Protein AF-A0A7X9FMU2-F1 (afdb_monomer)

Nearest PDB structures (foldseek):
  5jse-assembly1_C  TM=3.856E-01  e=7.476E+00  Bacteriophage sp.

Radius of gyration: 15.33 Å; Cα contacts (8 Å, |Δi|>4): 186; chains: 1; bounding box: 54×26×35 Å

Structure (mmCIF, N/CA/C/O backbone):
data_AF-A0A7X9FMU2-F1
#
_entry.id   AF-A0A7X9FMU2-F1
#
loop_
_atom_site.group_PDB
_atom_site.id
_atom_site.type_symbol
_atom_site.label_atom_id
_atom_site.label_alt_id
_atom_site.label_comp_id
_atom_site.label_asym_id
_atom_site.label_entity_id
_atom_site.label_seq_id
_atom_site.pdbx_PDB_ins_code
_atom_site.Cartn_x
_atom_site.Cartn_y
_atom_site.Cartn_z
_atom_site.occupancy
_atom_site.B_iso_or_equiv
_atom_site.auth_seq_id
_atom_site.auth_comp_id
_atom_site.auth_asym_id
_atom_site.auth_atom_id
_atom_site.pdbx_PDB_model_num
ATOM 1 N N . MET A 1 1 ? 2.169 -5.638 7.706 1.00 95.75 1 MET A N 1
ATOM 2 C CA . MET A 1 1 ? 3.024 -4.429 7.745 1.00 95.75 1 MET A CA 1
ATOM 3 C C . MET A 1 1 ? 2.219 -3.226 7.268 1.00 95.75 1 MET A C 1
ATOM 5 O O . MET A 1 1 ? 1.374 -3.421 6.403 1.00 95.75 1 MET A O 1
ATOM 9 N N . ILE A 1 2 ? 2.424 -2.027 7.828 1.00 97.56 2 ILE A N 1
ATOM 10 C CA . ILE A 1 2 ? 1.733 -0.797 7.386 1.00 97.56 2 ILE A CA 1
ATOM 11 C C . ILE A 1 2 ? 2.431 -0.222 6.153 1.00 97.56 2 ILE A C 1
ATOM 13 O O . ILE A 1 2 ? 3.658 -0.206 6.084 1.00 97.56 2 ILE A O 1
ATOM 17 N N . VAL A 1 3 ? 1.639 0.261 5.199 1.00 96.94 3 VAL A N 1
ATOM 18 C CA . VAL A 1 3 ? 2.101 0.927 3.979 1.00 96.94 3 VAL A CA 1
ATOM 19 C C . VAL A 1 3 ? 1.746 2.405 4.046 1.00 96.94 3 VAL A C 1
ATOM 21 O O . VAL A 1 3 ? 0.602 2.767 4.335 1.00 96.94 3 VAL A O 1
ATOM 24 N N . ARG A 1 4 ? 2.730 3.251 3.745 1.00 97.81 4 ARG A N 1
ATOM 25 C CA . ARG A 1 4 ? 2.612 4.704 3.645 1.00 97.81 4 ARG A CA 1
ATOM 26 C C . ARG A 1 4 ? 2.687 5.160 2.200 1.00 97.81 4 ARG A C 1
ATOM 28 O O . ARG A 1 4 ? 3.425 4.602 1.395 1.00 97.81 4 ARG A O 1
ATOM 35 N N . CYS A 1 5 ? 1.970 6.235 1.894 1.00 96.44 5 CYS A N 1
ATOM 36 C CA . CYS A 1 5 ? 2.206 6.972 0.662 1.00 96.44 5 CYS A CA 1
ATOM 37 C C . CYS A 1 5 ? 3.603 7.605 0.695 1.00 96.44 5 CYS A C 1
ATOM 39 O O . CYS A 1 5 ? 3.918 8.364 1.609 1.00 96.44 5 CYS A O 1
ATOM 41 N N . GLU A 1 6 ? 4.401 7.366 -0.341 1.00 94.44 6 GLU A N 1
ATOM 42 C CA . GLU A 1 6 ? 5.759 7.908 -0.478 1.00 94.44 6 GLU A CA 1
ATOM 4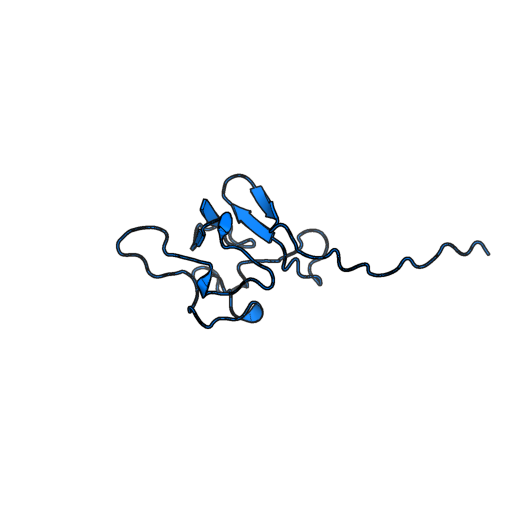3 C C . GLU A 1 6 ? 5.816 9.436 -0.643 1.00 94.44 6 GLU A C 1
ATOM 45 O O . GLU A 1 6 ? 6.881 10.030 -0.508 1.00 94.44 6 GLU A O 1
ATOM 50 N N . LEU A 1 7 ? 4.677 10.088 -0.911 1.00 92.94 7 LEU A N 1
ATOM 51 C CA . LEU A 1 7 ? 4.604 11.538 -1.109 1.00 92.94 7 LEU A CA 1
ATOM 52 C C . LEU A 1 7 ? 3.999 12.306 0.062 1.00 92.94 7 LEU A C 1
ATOM 54 O O . LEU A 1 7 ? 4.497 13.374 0.407 1.00 92.94 7 LEU A O 1
ATOM 58 N N . CYS A 1 8 ? 2.893 11.824 0.633 1.00 95.88 8 CYS A N 1
ATOM 59 C CA . CYS A 1 8 ? 2.216 12.516 1.735 1.00 95.88 8 CYS A CA 1
ATOM 60 C C . CYS A 1 8 ? 2.416 11.840 3.093 1.00 95.88 8 CYS A C 1
ATOM 62 O O . CYS A 1 8 ? 1.899 12.341 4.087 1.00 95.88 8 CYS A O 1
ATOM 64 N N . PHE A 1 9 ? 3.145 10.719 3.139 1.00 96.38 9 PHE A N 1
ATOM 65 C CA . PHE A 1 9 ? 3.499 9.974 4.352 1.00 96.38 9 PHE A CA 1
ATOM 66 C C . PHE A 1 9 ? 2.314 9.441 5.168 1.00 96.38 9 PHE A C 1
ATOM 68 O O . PHE A 1 9 ? 2.504 8.918 6.263 1.00 96.38 9 PHE A O 1
ATOM 75 N N . THR A 1 10 ? 1.094 9.536 4.638 1.00 97.44 10 THR A N 1
ATOM 76 C CA . THR A 1 10 ? -0.106 8.997 5.279 1.00 97.44 10 THR A CA 1
ATOM 77 C C . THR A 1 10 ? -0.095 7.476 5.224 1.00 97.44 10 THR A C 1
ATOM 79 O O . THR A 1 10 ? 0.232 6.906 4.181 1.00 97.44 10 THR A O 1
ATOM 82 N N . ASP A 1 11 ? -0.484 6.834 6.323 1.00 97.94 11 ASP A N 1
ATOM 83 C CA . ASP A 1 11 ? -0.777 5.402 6.357 1.00 97.94 11 ASP A CA 1
ATOM 84 C C . ASP A 1 11 ? -2.008 5.143 5.480 1.00 97.94 11 ASP A C 1
ATOM 86 O O . ASP A 1 11 ? -3.064 5.739 5.693 1.00 97.94 11 ASP A O 1
ATOM 90 N N . ILE A 1 12 ? -1.867 4.295 4.464 1.00 97.25 12 ILE A N 1
ATOM 91 C CA . ILE A 1 12 ? -2.924 4.056 3.469 1.00 97.25 12 ILE A CA 1
ATOM 92 C C . ILE A 1 12 ? -3.482 2.639 3.533 1.00 97.25 12 ILE A C 1
ATOM 94 O O . ILE A 1 12 ? -4.644 2.427 3.205 1.00 97.25 12 ILE A O 1
ATOM 98 N N . GLY A 1 13 ? -2.693 1.668 3.984 1.00 97.38 13 GLY A N 1
ATOM 99 C CA . GLY A 1 13 ? -3.133 0.283 4.050 1.00 97.38 13 GLY A CA 1
ATOM 100 C C . GLY A 1 13 ? -2.120 -0.623 4.718 1.00 97.38 13 GLY A C 1
ATOM 101 O O . GLY A 1 13 ? -1.160 -0.177 5.351 1.00 97.38 13 GLY A O 1
ATOM 102 N N . THR A 1 14 ? -2.343 -1.916 4.560 1.00 97.81 14 THR A N 1
ATOM 103 C CA . THR A 1 14 ? -1.447 -2.966 5.026 1.00 97.81 14 THR A CA 1
ATOM 104 C C . THR A 1 14 ? -0.962 -3.813 3.859 1.00 97.81 14 THR A C 1
ATOM 106 O O . THR A 1 14 ? -1.547 -3.808 2.782 1.00 97.81 14 THR A O 1
ATOM 109 N N . CYS A 1 15 ? 0.120 -4.549 4.061 1.00 96.31 15 CYS A N 1
ATOM 110 C CA . CYS A 1 15 ? 0.545 -5.633 3.182 1.00 96.31 15 CYS A CA 1
ATOM 111 C C . CYS A 1 15 ? 1.147 -6.774 4.009 1.00 96.31 15 CYS A C 1
ATOM 113 O O . CYS A 1 15 ? 1.573 -6.568 5.157 1.00 96.31 15 CYS A O 1
ATOM 115 N N . ASP A 1 16 ? 1.201 -7.965 3.418 1.00 95.69 16 ASP A N 1
ATOM 116 C CA . ASP A 1 16 ? 2.017 -9.074 3.903 1.00 95.69 16 ASP A CA 1
ATOM 117 C C . ASP A 1 16 ? 3.350 -9.093 3.126 1.00 95.69 16 ASP A C 1
ATOM 119 O O . ASP A 1 16 ? 3.347 -9.323 1.914 1.00 95.69 16 ASP A O 1
ATOM 123 N N . PRO A 1 17 ? 4.504 -8.858 3.784 1.00 92.69 17 PRO A N 1
ATOM 124 C CA . PRO A 1 17 ? 5.809 -8.913 3.126 1.00 92.69 17 PRO A CA 1
ATOM 125 C C . PRO A 1 17 ? 6.061 -10.228 2.376 1.00 92.69 17 PRO A C 1
ATOM 127 O O . PRO A 1 17 ? 6.717 -10.220 1.335 1.00 92.69 17 PRO A O 1
ATOM 130 N N . ALA A 1 18 ? 5.514 -11.352 2.855 1.00 92.81 18 ALA A N 1
ATOM 131 C CA . ALA A 1 18 ? 5.700 -12.657 2.227 1.00 92.81 18 ALA A CA 1
ATOM 132 C C . ALA A 1 18 ? 4.984 -12.781 0.871 1.00 92.81 18 ALA A C 1
ATOM 134 O O . ALA A 1 18 ? 5.380 -13.614 0.045 1.00 92.81 18 ALA A O 1
ATOM 135 N N . THR A 1 19 ? 3.971 -11.948 0.606 1.00 91.25 19 THR A N 1
ATOM 136 C CA . THR A 1 19 ? 3.164 -11.974 -0.625 1.00 91.25 19 THR A CA 1
ATOM 137 C C . THR A 1 19 ? 3.544 -10.885 -1.626 1.00 91.25 19 THR A C 1
ATOM 139 O O . THR A 1 19 ? 3.104 -10.950 -2.772 1.00 91.25 19 THR A O 1
ATOM 142 N N . LEU A 1 20 ? 4.360 -9.900 -1.235 1.00 92.56 20 LEU A N 1
ATOM 143 C CA . LEU A 1 20 ? 4.802 -8.834 -2.137 1.00 92.56 20 LEU A CA 1
ATOM 144 C C . LEU A 1 20 ? 5.653 -9.396 -3.277 1.00 92.56 20 LEU A C 1
ATOM 146 O O . LEU A 1 20 ? 6.614 -10.128 -3.046 1.00 92.56 20 LEU A O 1
ATOM 150 N N . ARG A 1 21 ? 5.325 -9.038 -4.518 1.00 91.06 21 ARG A N 1
ATOM 151 C CA . ARG A 1 21 ? 6.090 -9.403 -5.721 1.00 91.06 21 ARG A CA 1
ATOM 152 C C . ARG A 1 21 ? 6.153 -8.209 -6.666 1.00 91.06 21 ARG A C 1
ATOM 154 O O . ARG A 1 21 ? 5.331 -7.304 -6.575 1.00 91.06 21 ARG A O 1
ATOM 161 N N . THR A 1 22 ? 7.129 -8.212 -7.569 1.00 89.19 22 THR A N 1
ATOM 162 C CA . THR A 1 22 ? 7.193 -7.225 -8.651 1.00 89.19 22 THR A CA 1
ATOM 163 C C . THR A 1 22 ? 6.547 -7.786 -9.929 1.00 89.19 22 THR A C 1
ATOM 165 O O . THR A 1 22 ? 6.754 -8.961 -10.239 1.00 89.19 22 THR A O 1
ATOM 168 N N . PRO A 1 23 ? 5.770 -6.981 -10.680 1.00 88.25 23 PRO A N 1
ATOM 169 C CA . PRO A 1 23 ? 5.314 -5.634 -10.325 1.00 88.25 23 PRO A CA 1
ATOM 170 C C . PRO A 1 23 ? 4.317 -5.651 -9.152 1.00 88.25 23 PRO A C 1
ATOM 172 O O . PRO A 1 23 ? 3.544 -6.596 -9.000 1.00 88.25 23 PRO A O 1
ATOM 175 N N . LEU A 1 24 ? 4.330 -4.587 -8.342 1.00 91.06 24 LEU A N 1
ATOM 176 C CA . LEU A 1 24 ? 3.333 -4.386 -7.288 1.00 91.06 24 LEU A CA 1
ATOM 177 C C . LEU A 1 24 ? 1.942 -4.219 -7.911 1.00 91.06 24 LEU A C 1
ATOM 179 O O . LEU A 1 24 ? 1.781 -3.497 -8.897 1.00 91.06 24 LEU A O 1
ATOM 183 N N . THR A 1 25 ? 0.939 -4.853 -7.310 1.00 94.12 25 THR A N 1
ATOM 184 C CA . THR A 1 25 ? -0.467 -4.785 -7.746 1.00 94.12 25 THR A CA 1
ATOM 185 C C . THR A 1 25 ? -1.378 -4.530 -6.554 1.00 94.12 25 THR A C 1
ATOM 187 O O . THR A 1 25 ? -0.995 -4.793 -5.413 1.00 94.12 25 THR A O 1
ATOM 190 N N . GLY A 1 26 ? -2.581 -4.016 -6.805 1.00 95.31 26 GLY A N 1
ATOM 191 C CA . GLY A 1 26 ? -3.522 -3.635 -5.754 1.00 95.31 26 GLY A CA 1
ATOM 192 C C . GLY A 1 26 ? -3.941 -4.803 -4.861 1.00 95.31 26 GLY A C 1
ATOM 193 O O . GLY A 1 26 ? -4.040 -4.624 -3.650 1.00 95.31 26 GLY A O 1
ATOM 194 N N . ALA A 1 27 ? -4.039 -6.014 -5.417 1.00 96.44 27 ALA A N 1
ATOM 195 C CA . ALA A 1 27 ? -4.307 -7.252 -4.679 1.00 96.44 27 ALA A CA 1
ATOM 196 C C . ALA A 1 27 ? -3.306 -7.561 -3.546 1.00 96.44 27 ALA A C 1
ATOM 198 O O . ALA A 1 27 ? -3.606 -8.347 -2.650 1.00 96.44 27 ALA A O 1
ATOM 199 N N . MET A 1 28 ? -2.113 -6.957 -3.560 1.00 96.06 28 MET A N 1
ATOM 200 C CA . MET A 1 28 ? -1.105 -7.148 -2.511 1.00 96.06 28 MET A CA 1
ATOM 201 C C . MET A 1 28 ? -1.339 -6.269 -1.272 1.00 96.06 28 MET A C 1
ATOM 203 O O . MET A 1 28 ? -0.604 -6.395 -0.287 1.00 96.06 28 MET A O 1
ATOM 207 N N . PHE A 1 29 ? -2.326 -5.370 -1.316 1.00 96.38 29 PHE A N 1
ATOM 208 C CA . PHE A 1 29 ? -2.567 -4.373 -0.282 1.00 96.38 29 PHE A CA 1
ATOM 209 C C . PHE A 1 29 ? -3.953 -4.527 0.339 1.00 96.38 29 PHE A C 1
ATOM 211 O O . PHE A 1 29 ? -4.975 -4.552 -0.340 1.00 96.38 29 PHE A O 1
ATOM 218 N N . GLY A 1 30 ? -3.975 -4.595 1.665 1.00 97.56 30 GLY A N 1
ATOM 219 C CA . GLY A 1 30 ? -5.175 -4.722 2.475 1.00 97.56 30 GLY A CA 1
ATOM 220 C C . GLY A 1 30 ? -5.543 -3.433 3.216 1.00 97.56 30 GLY A C 1
ATOM 221 O O . GLY A 1 30 ? -4.800 -2.446 3.193 1.00 97.56 30 GLY A O 1
ATOM 222 N N . PRO A 1 31 ? -6.690 -3.433 3.911 1.00 97.56 31 PRO A N 1
ATOM 223 C CA . PRO A 1 31 ? -7.138 -2.297 4.710 1.00 97.56 31 PRO A CA 1
ATOM 224 C C . PRO A 1 31 ? -6.248 -2.066 5.942 1.00 97.56 31 PRO A C 1
ATOM 226 O O . PRO A 1 31 ? -5.539 -2.965 6.397 1.00 97.56 31 PRO A O 1
ATOM 229 N N . LEU A 1 32 ? -6.317 -0.864 6.527 1.00 95.50 32 LEU A N 1
ATOM 230 C CA . LEU A 1 32 ? -5.626 -0.528 7.788 1.00 95.50 32 LEU A CA 1
ATOM 231 C C . LEU A 1 32 ? -6.178 -1.284 9.008 1.00 95.50 32 LEU A C 1
ATOM 233 O O . LEU A 1 32 ? -5.496 -1.411 10.022 1.00 95.50 32 LEU A O 1
ATOM 237 N N . GLY A 1 33 ? -7.409 -1.782 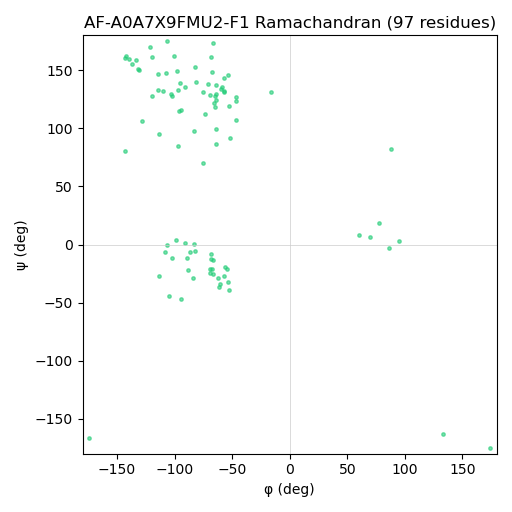8.918 1.00 92.94 33 GLY A N 1
ATOM 238 C CA . GLY A 1 33 ? -8.079 -2.510 9.986 1.00 92.94 33 GLY A CA 1
ATOM 239 C C . GLY A 1 33 ? -9.530 -2.823 9.634 1.00 92.94 33 GLY A C 1
ATOM 240 O O . GLY A 1 33 ? -9.995 -2.537 8.528 1.00 92.94 33 GLY A O 1
ATOM 241 N N . ALA A 1 34 ? -10.261 -3.402 10.586 1.00 92.44 34 ALA A N 1
ATOM 242 C CA . ALA A 1 34 ? -11.682 -3.690 10.418 1.00 92.44 34 ALA A CA 1
ATOM 243 C C . ALA A 1 34 ? -12.479 -2.401 10.141 1.00 92.44 34 ALA A C 1
ATOM 245 O O . ALA A 1 34 ? -12.296 -1.394 10.822 1.00 92.44 34 ALA A O 1
ATOM 246 N N . GLY A 1 35 ? -13.364 -2.440 9.142 1.00 92.06 35 GLY A N 1
ATOM 247 C CA . GLY A 1 35 ? -14.193 -1.294 8.743 1.00 92.06 35 GLY A CA 1
ATOM 248 C C . GLY A 1 35 ? -13.539 -0.323 7.751 1.00 92.06 35 GLY A C 1
ATOM 249 O O . GLY A 1 35 ? -14.209 0.605 7.307 1.00 92.06 35 GLY A O 1
ATOM 250 N N . TYR A 1 36 ? -12.278 -0.542 7.366 1.00 91.81 36 TYR A N 1
ATOM 251 C CA . TYR A 1 36 ? -11.611 0.212 6.302 1.00 91.81 36 TYR A CA 1
ATOM 252 C C . TYR A 1 36 ? -11.656 -0.553 4.976 1.00 91.81 36 TYR A C 1
ATOM 254 O O . TYR A 1 36 ? -11.632 -1.784 4.957 1.00 91.81 36 TYR A O 1
ATOM 262 N N . PHE A 1 37 ? -11.680 0.182 3.865 1.00 93.69 37 PHE A N 1
ATOM 263 C CA . PHE A 1 37 ? -11.497 -0.390 2.532 1.00 93.69 37 PHE A CA 1
ATOM 264 C C . PHE A 1 37 ? -10.002 -0.573 2.223 1.00 93.69 37 PHE A C 1
ATOM 266 O O . PHE A 1 37 ? -9.176 0.171 2.765 1.00 93.69 37 PHE A O 1
ATOM 273 N N . PRO A 1 38 ? -9.630 -1.540 1.364 1.00 95.38 38 PRO A N 1
ATOM 274 C CA . PRO A 1 38 ? -8.288 -1.596 0.793 1.00 95.38 38 PRO A CA 1
ATOM 275 C C . PRO A 1 38 ? -7.913 -0.267 0.111 1.00 95.38 38 PRO A C 1
ATOM 277 O O . PRO A 1 38 ? -8.790 0.386 -0.462 1.00 95.38 38 PRO A O 1
ATOM 280 N N . PRO A 1 39 ? -6.632 0.147 0.143 1.00 96.00 39 PRO A N 1
ATOM 281 C CA . PRO A 1 39 ? -6.201 1.420 -0.442 1.00 96.00 39 PRO A CA 1
ATOM 282 C C . PRO A 1 39 ? -6.325 1.468 -1.963 1.00 96.00 39 PRO A C 1
ATOM 284 O O . PRO A 1 39 ? -6.423 2.556 -2.527 1.00 96.00 39 PRO A O 1
ATOM 287 N N . PHE A 1 40 ? -6.278 0.308 -2.619 1.00 96.62 40 PHE A N 1
ATOM 288 C CA . PHE A 1 40 ? -6.252 0.180 -4.070 1.00 96.62 40 PHE A CA 1
ATOM 289 C C . PHE A 1 40 ? -7.303 -0.838 -4.532 1.00 96.62 40 PHE A C 1
ATOM 291 O O . PHE A 1 40 ? -7.581 -1.793 -3.802 1.00 96.62 40 PHE A O 1
ATOM 298 N N . PRO A 1 41 ? -7.863 -0.675 -5.743 1.00 95.31 41 PRO A N 1
ATOM 299 C CA . PRO A 1 41 ? -8.630 -1.730 -6.402 1.00 95.31 41 PRO A CA 1
ATOM 300 C C 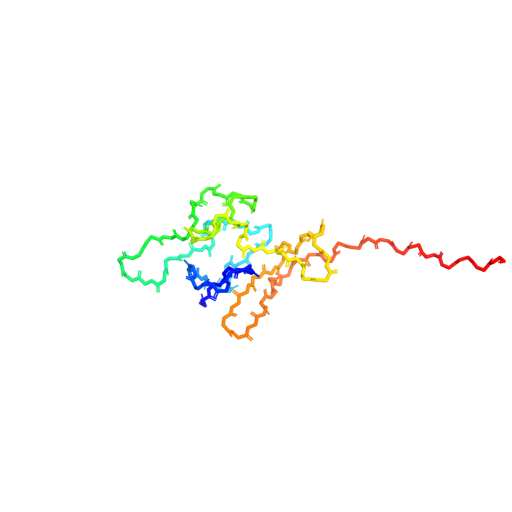. PRO A 1 41 ? -7.792 -3.003 -6.563 1.00 95.31 41 PRO A C 1
ATOM 302 O O . PRO A 1 41 ? -6.600 -2.918 -6.844 1.00 95.31 41 PRO A O 1
ATOM 305 N N . GLU A 1 42 ? -8.398 -4.180 -6.416 1.00 94.94 42 GLU A N 1
ATOM 306 C CA . GLU A 1 42 ? -7.679 -5.464 -6.484 1.00 94.94 42 GLU A CA 1
ATOM 307 C C . GLU A 1 42 ? -7.005 -5.693 -7.850 1.00 94.94 42 GLU A C 1
ATOM 309 O O . GLU A 1 42 ? -5.882 -6.191 -7.923 1.00 94.94 42 GLU A O 1
ATOM 314 N N . ASP A 1 43 ? -7.658 -5.251 -8.923 1.00 95.25 43 ASP A N 1
ATOM 315 C CA . ASP A 1 43 ? -7.199 -5.330 -10.310 1.00 95.25 43 ASP A CA 1
ATOM 316 C C . ASP A 1 43 ? -6.250 -4.189 -10.714 1.00 95.25 43 ASP A C 1
ATOM 318 O O . ASP A 1 43 ? -5.775 -4.147 -11.852 1.00 95.25 43 ASP A O 1
ATOM 322 N N . ALA A 1 44 ? -5.940 -3.263 -9.799 1.00 95.19 44 ALA A N 1
ATOM 323 C CA . ALA A 1 44 ? -5.042 -2.159 -10.094 1.00 95.19 44 ALA A CA 1
ATOM 324 C C . ALA A 1 44 ? -3.623 -2.671 -10.385 1.00 95.19 44 ALA A C 1
ATOM 326 O O . ALA A 1 44 ? -2.940 -3.233 -9.522 1.00 95.19 44 ALA A O 1
ATOM 327 N N . GLY A 1 45 ? -3.154 -2.408 -11.605 1.00 92.62 45 GLY A N 1
ATOM 328 C CA . GLY A 1 45 ? -1.737 -2.478 -11.945 1.00 92.62 45 GLY A CA 1
ATOM 329 C C . GLY A 1 45 ? -0.928 -1.396 -11.224 1.00 92.62 45 GLY A C 1
ATOM 330 O O . GLY A 1 45 ? -1.482 -0.494 -10.588 1.00 92.62 45 GLY A O 1
ATOM 331 N N . TRP A 1 46 ? 0.396 -1.462 -11.356 1.00 88.75 46 TRP A N 1
ATOM 332 C CA . TRP A 1 46 ? 1.316 -0.549 -10.677 1.00 88.75 46 TRP A CA 1
ATOM 333 C C . TRP A 1 46 ? 0.987 0.939 -10.918 1.00 88.75 46 TRP A C 1
ATOM 335 O O . TRP A 1 46 ? 1.045 1.756 -9.996 1.00 88.75 46 TRP A O 1
ATOM 345 N N . GLU A 1 47 ? 0.584 1.308 -12.136 1.00 89.38 47 GLU A N 1
ATOM 346 C CA . GLU A 1 47 ? 0.244 2.686 -12.492 1.00 89.38 47 GLU A CA 1
ATOM 347 C C . GLU A 1 47 ? -0.947 3.234 -11.694 1.00 89.38 47 GLU A C 1
ATOM 349 O O . GLU A 1 47 ? -1.007 4.448 -11.473 1.00 89.38 47 GLU A O 1
ATOM 354 N N . GLY A 1 48 ? -1.857 2.344 -11.280 1.00 92.88 48 GLY A N 1
ATOM 355 C CA . GLY A 1 48 ? -3.104 2.628 -10.571 1.00 92.88 48 GLY A CA 1
ATOM 356 C C . GLY A 1 48 ? -2.990 2.615 -9.047 1.00 92.88 48 GLY A C 1
ATOM 357 O O . GLY A 1 48 ? -3.987 2.850 -8.367 1.00 92.88 48 GLY A O 1
ATOM 358 N N . LEU A 1 49 ? -1.795 2.388 -8.492 1.00 94.94 49 LEU A N 1
ATOM 359 C CA . LEU A 1 49 ? -1.544 2.433 -7.048 1.00 94.94 49 LEU A CA 1
ATOM 360 C C . LEU A 1 49 ? -1.491 3.889 -6.558 1.00 94.94 49 LEU A C 1
ATOM 362 O O . LEU A 1 49 ? -0.431 4.433 -6.248 1.00 94.94 49 LEU A O 1
ATOM 366 N N . VAL A 1 50 ? -2.648 4.551 -6.552 1.00 96.38 50 VAL A N 1
ATOM 367 C CA . VAL A 1 50 ? -2.828 5.964 -6.202 1.00 96.38 50 VAL A CA 1
ATOM 368 C C . VAL A 1 50 ? -3.271 6.096 -4.749 1.00 96.38 50 VAL A C 1
ATOM 370 O O . VAL A 1 50 ? -4.182 5.415 -4.295 1.00 96.38 50 VAL A O 1
ATOM 373 N N . CYS A 1 51 ? -2.635 7.000 -4.008 1.00 96.44 51 CYS A N 1
ATOM 374 C CA . CYS A 1 51 ? -2.994 7.300 -2.631 1.00 96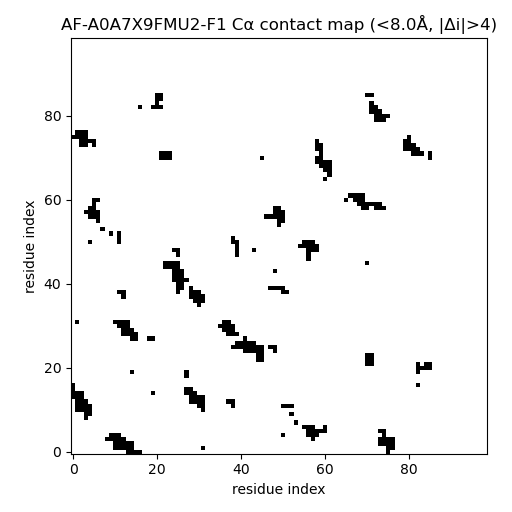.44 51 CYS A CA 1
ATOM 375 C C . CYS A 1 51 ? -4.412 7.898 -2.566 1.00 96.44 51 CYS A C 1
ATOM 377 O O . CYS A 1 51 ? -4.638 8.956 -3.166 1.00 96.44 51 CYS A O 1
ATOM 379 N N . PRO A 1 52 ? -5.339 7.316 -1.782 1.00 94.75 52 PRO A N 1
ATOM 380 C CA . PRO A 1 52 ? -6.708 7.825 -1.667 1.00 94.75 52 PRO A CA 1
ATOM 381 C C . PRO A 1 52 ? -6.792 9.185 -0.957 1.00 94.75 52 PRO A C 1
ATOM 383 O O . PRO A 1 52 ? -7.832 9.835 -0.989 1.00 94.75 52 PRO A O 1
ATOM 386 N N . ILE A 1 53 ? -5.704 9.625 -0.314 1.00 96.00 53 ILE A N 1
ATOM 387 C CA . ILE A 1 53 ? -5.657 10.868 0.462 1.00 96.00 53 ILE A CA 1
ATOM 388 C C . ILE A 1 53 ? -5.139 12.040 -0.374 1.00 96.00 53 ILE A C 1
ATOM 390 O O . ILE A 1 53 ? -5.728 13.116 -0.357 1.00 96.00 53 ILE A O 1
ATOM 394 N N . CYS A 1 54 ? -4.039 11.858 -1.112 1.00 96.44 54 CYS A N 1
ATOM 395 C CA . CYS A 1 54 ? -3.412 12.945 -1.874 1.00 96.44 54 CYS A CA 1
ATOM 396 C C . CYS A 1 54 ? -3.593 12.835 -3.395 1.00 96.44 54 CYS A C 1
ATOM 398 O O . CYS A 1 54 ? -3.177 13.743 -4.114 1.00 96.44 54 CYS A O 1
ATOM 400 N N . GLY A 1 55 ? -4.170 11.736 -3.894 1.00 94.50 55 GLY A N 1
ATOM 401 C CA . GLY A 1 55 ? -4.430 11.512 -5.320 1.00 94.50 55 GLY A CA 1
ATOM 402 C C . GLY A 1 55 ?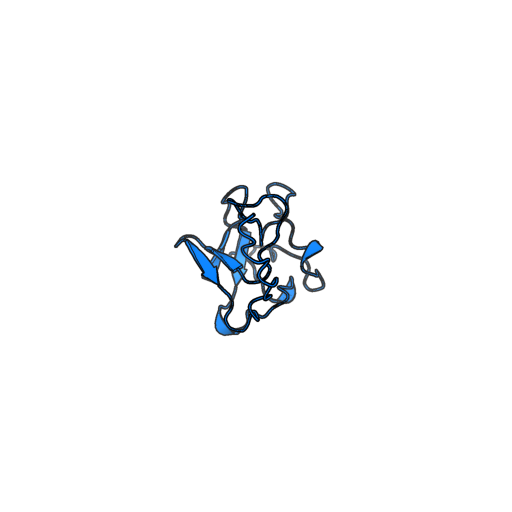 -3.180 11.292 -6.177 1.00 94.50 55 GLY A C 1
ATOM 403 O O . GLY A 1 55 ? -3.278 11.219 -7.399 1.00 94.50 55 GLY A O 1
ATOM 404 N N . LYS A 1 56 ? -1.996 11.189 -5.565 1.00 92.94 56 LYS A N 1
ATOM 405 C CA . LYS A 1 56 ? -0.727 10.924 -6.256 1.00 92.94 56 LYS A CA 1
ATOM 406 C C . LYS A 1 56 ? -0.343 9.454 -6.119 1.00 92.94 56 LYS A C 1
ATOM 408 O O . LYS A 1 56 ? -0.854 8.763 -5.239 1.00 92.94 56 LYS A O 1
ATOM 413 N N . ARG A 1 57 ? 0.566 8.972 -6.969 1.00 91.62 57 ARG A N 1
ATOM 414 C CA . ARG A 1 57 ? 1.050 7.589 -6.894 1.00 91.62 57 ARG A CA 1
ATOM 415 C C . ARG A 1 57 ? 1.640 7.322 -5.501 1.00 91.62 57 ARG A C 1
ATOM 417 O O . ARG A 1 57 ? 2.333 8.150 -4.920 1.00 91.62 57 ARG A O 1
ATOM 424 N N . ALA A 1 58 ? 1.229 6.216 -4.901 1.00 93.81 58 ALA A N 1
ATOM 425 C CA . ALA A 1 58 ? 1.540 5.914 -3.514 1.00 93.81 58 ALA A CA 1
ATOM 426 C C . ALA A 1 58 ? 2.916 5.269 -3.354 1.00 93.81 58 ALA A C 1
ATOM 428 O O . ALA A 1 58 ? 3.526 5.438 -2.302 1.00 93.81 58 ALA A O 1
ATOM 429 N N . VAL A 1 59 ? 3.378 4.545 -4.377 1.00 91.44 59 VAL A N 1
ATOM 430 C CA . VAL A 1 59 ? 4.571 3.695 -4.325 1.00 91.44 59 VAL A CA 1
ATOM 431 C C . VAL A 1 59 ? 5.499 3.933 -5.511 1.00 91.44 59 VAL A C 1
ATOM 433 O O . VAL A 1 59 ? 5.064 4.266 -6.618 1.00 91.44 59 VAL A O 1
ATOM 436 N N . GLY A 1 60 ? 6.784 3.706 -5.275 1.00 87.75 60 GLY A N 1
ATOM 437 C CA . GLY A 1 60 ? 7.831 3.731 -6.281 1.00 87.75 60 GLY A CA 1
ATOM 438 C C . GLY A 1 60 ? 8.304 5.112 -6.715 1.00 87.75 60 GLY A C 1
ATOM 439 O O . GLY A 1 60 ? 8.937 5.212 -7.754 1.00 87.75 60 GLY A O 1
ATOM 440 N N . HIS A 1 61 ? 8.054 6.169 -5.955 1.00 86.81 61 HIS A N 1
ATOM 441 C CA . HIS A 1 61 ? 8.726 7.454 -6.117 1.00 86.81 61 HIS A CA 1
ATOM 442 C C . HIS A 1 61 ? 10.195 7.362 -5.715 1.00 86.81 61 HIS A C 1
ATOM 444 O O . HIS A 1 61 ? 10.504 6.930 -4.610 1.00 86.81 61 HIS A O 1
ATOM 450 N N . ASP A 1 62 ? 11.110 7.816 -6.573 1.00 82.81 62 ASP A N 1
ATOM 451 C CA . ASP A 1 62 ? 12.521 7.991 -6.223 1.00 82.81 62 ASP A CA 1
ATOM 452 C C . ASP A 1 62 ? 12.790 9.446 -5.770 1.00 82.81 62 ASP A C 1
ATOM 454 O O . ASP A 1 62 ? 12.606 10.366 -6.572 1.00 82.81 62 ASP A O 1
ATOM 458 N N . PRO A 1 63 ? 13.185 9.691 -4.500 1.00 75.25 63 PRO A N 1
ATOM 459 C CA . PRO A 1 63 ? 13.437 11.038 -3.995 1.00 75.25 63 PRO A CA 1
ATOM 460 C C . PRO A 1 63 ? 14.685 11.673 -4.617 1.00 75.25 63 PRO A C 1
ATOM 462 O O . PRO A 1 63 ? 14.758 12.897 -4.692 1.00 75.25 63 PRO A O 1
ATOM 465 N N . ASP A 1 64 ? 15.635 10.863 -5.090 1.00 80.62 64 ASP A N 1
ATOM 466 C CA . ASP A 1 64 ? 16.875 11.335 -5.707 1.00 80.62 64 ASP A CA 1
ATOM 467 C C . ASP A 1 64 ? 16.701 11.545 -7.218 1.00 80.62 64 ASP A C 1
ATOM 469 O O . ASP A 1 64 ? 17.463 12.276 -7.855 1.00 80.62 64 ASP A O 1
ATOM 473 N N . ARG A 1 65 ? 15.700 10.885 -7.817 1.00 80.00 65 ARG A N 1
ATOM 474 C CA . ARG A 1 65 ? 15.442 10.889 -9.260 1.00 80.00 65 ARG A CA 1
ATOM 475 C C . ARG A 1 65 ? 13.946 10.895 -9.552 1.00 80.00 65 ARG A C 1
ATOM 477 O O . ARG A 1 65 ? 13.376 9.874 -9.928 1.00 80.00 65 ARG A O 1
ATOM 484 N N . SER A 1 66 ? 13.328 12.069 -9.466 1.00 74.12 66 SER A N 1
ATOM 485 C CA . SER A 1 66 ? 11.881 12.266 -9.656 1.00 74.12 66 SER A CA 1
ATOM 486 C C . SER A 1 66 ? 11.310 11.732 -10.981 1.00 74.12 66 SER A C 1
ATOM 488 O O . SER A 1 66 ? 10.111 11.474 -11.067 1.00 74.12 66 SER A O 1
ATOM 490 N N . GLU A 1 67 ? 12.148 11.541 -12.003 1.00 74.88 67 GLU A N 1
ATOM 491 C CA . GLU A 1 67 ? 11.774 10.980 -13.310 1.00 74.88 67 GLU A CA 1
ATOM 492 C C . GLU A 1 67 ? 11.817 9.441 -13.365 1.00 74.88 67 GLU A C 1
ATOM 494 O O . GLU A 1 67 ? 11.441 8.839 -14.371 1.00 74.88 67 GLU A O 1
ATOM 499 N N . THR A 1 68 ? 12.298 8.784 -12.307 1.00 81.62 68 THR A N 1
ATOM 500 C CA . THR A 1 68 ? 12.437 7.325 -12.238 1.00 81.62 68 THR A CA 1
ATOM 501 C C . THR A 1 68 ? 11.523 6.727 -11.184 1.00 81.62 68 THR A C 1
ATOM 503 O O . THR A 1 68 ? 11.272 7.336 -10.144 1.00 81.62 68 THR A O 1
ATOM 506 N N . PHE A 1 69 ? 11.044 5.510 -11.457 1.00 82.44 69 PHE A N 1
ATOM 507 C CA . PHE A 1 69 ? 10.188 4.782 -10.534 1.00 82.44 69 PHE A CA 1
ATOM 508 C C . PHE A 1 69 ? 10.855 3.511 -10.004 1.00 82.44 69 PHE A C 1
ATOM 510 O O . PHE A 1 69 ? 11.397 2.709 -10.767 1.00 82.44 69 PHE A O 1
ATOM 517 N N . ARG A 1 70 ? 10.777 3.323 -8.687 1.00 85.56 70 ARG A N 1
ATOM 518 C CA . ARG A 1 70 ? 11.266 2.161 -7.940 1.00 85.56 70 ARG A CA 1
ATOM 519 C C . ARG A 1 70 ? 10.123 1.180 -7.698 1.00 85.56 70 ARG A C 1
ATOM 521 O O . ARG A 1 70 ? 9.456 1.215 -6.673 1.00 85.56 70 ARG A O 1
ATOM 528 N N . LEU A 1 71 ? 9.870 0.317 -8.680 1.00 85.06 71 LEU A N 1
ATOM 529 C CA . LEU A 1 71 ? 8.767 -0.664 -8.653 1.00 85.06 71 LEU A CA 1
ATOM 530 C C . LEU A 1 71 ? 8.956 -1.770 -7.602 1.00 85.06 71 LEU A C 1
ATOM 532 O O . LEU A 1 71 ? 8.079 -2.606 -7.406 1.00 85.06 71 LEU A O 1
ATOM 536 N N . ASP A 1 72 ? 10.132 -1.790 -6.987 1.00 87.19 72 ASP A N 1
ATOM 537 C CA . ASP A 1 72 ? 10.649 -2.789 -6.072 1.00 87.19 72 ASP A CA 1
ATOM 538 C C . ASP A 1 72 ? 10.493 -2.407 -4.608 1.00 87.19 72 ASP A C 1
ATOM 540 O O . ASP A 1 72 ? 10.996 -3.127 -3.756 1.00 87.19 72 ASP A O 1
ATOM 544 N N . ARG A 1 73 ? 9.849 -1.284 -4.282 1.00 90.50 73 ARG A N 1
ATOM 545 C CA . ARG A 1 73 ? 9.772 -0.829 -2.896 1.00 90.50 73 ARG A CA 1
ATOM 546 C C . ARG A 1 73 ? 8.444 -0.202 -2.528 1.00 90.50 73 ARG A C 1
ATOM 548 O O . ARG A 1 73 ? 7.679 0.240 -3.380 1.00 90.50 73 ARG A O 1
ATOM 555 N N . ILE A 1 74 ? 8.237 -0.141 -1.225 1.00 94.12 74 ILE A N 1
ATOM 556 C CA . ILE A 1 74 ? 7.148 0.573 -0.571 1.00 94.12 74 ILE A CA 1
ATOM 557 C C . ILE A 1 74 ? 7.702 1.313 0.644 1.00 94.12 74 ILE A C 1
ATOM 559 O O . ILE A 1 74 ? 8.718 0.909 1.216 1.00 94.12 74 ILE A O 1
ATOM 563 N N . LEU A 1 75 ? 7.029 2.379 1.068 1.00 95.50 75 LEU A N 1
ATOM 564 C CA . LEU A 1 75 ? 7.341 3.053 2.324 1.00 95.50 75 LEU A CA 1
ATOM 565 C C . LEU A 1 75 ? 6.517 2.468 3.472 1.00 95.50 75 LEU A C 1
ATOM 567 O O . LEU A 1 75 ? 5.309 2.271 3.347 1.00 95.50 75 LEU A O 1
ATOM 571 N N . THR A 1 76 ? 7.166 2.236 4.605 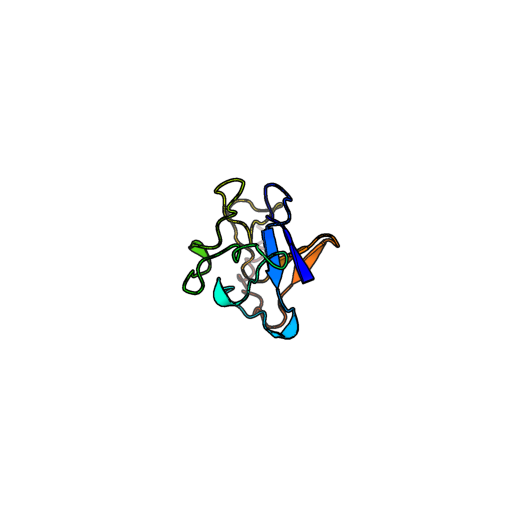1.00 96.44 76 THR A N 1
ATOM 572 C CA . THR A 1 76 ? 6.567 1.804 5.873 1.00 96.44 76 THR A CA 1
ATOM 573 C C . THR A 1 76 ? 6.883 2.840 6.960 1.00 96.44 76 THR A C 1
ATOM 575 O O . THR A 1 76 ? 7.686 3.755 6.733 1.00 96.44 76 THR A O 1
ATOM 578 N N . PRO A 1 77 ? 6.271 2.752 8.154 1.00 96.19 77 PRO A N 1
ATOM 579 C CA . PRO A 1 77 ? 6.650 3.601 9.281 1.00 96.19 77 PRO A CA 1
ATOM 580 C C . PRO A 1 77 ? 8.128 3.502 9.687 1.00 96.19 77 PRO A C 1
ATOM 582 O O . PRO A 1 77 ? 8.676 4.473 10.204 1.00 96.19 77 PRO A O 1
ATOM 585 N N . GLU A 1 78 ? 8.769 2.361 9.432 1.00 95.38 78 GLU A N 1
ATOM 586 C CA . GLU A 1 78 ? 10.168 2.068 9.760 1.00 95.38 78 GLU A CA 1
ATOM 587 C C . GLU A 1 78 ? 11.152 2.466 8.646 1.00 95.38 78 GLU A C 1
ATOM 589 O O . GLU A 1 78 ? 12.362 2.483 8.872 1.00 95.38 78 GLU A O 1
ATOM 594 N N . GLY A 1 79 ? 10.655 2.801 7.452 1.00 93.88 79 GLY A N 1
ATOM 595 C CA . GLY A 1 79 ? 11.466 3.193 6.301 1.00 93.88 79 GLY A CA 1
ATOM 596 C C . GLY A 1 79 ? 11.048 2.485 5.016 1.00 93.88 79 GLY A C 1
ATOM 597 O O . GLY A 1 79 ? 9.944 1.962 4.901 1.00 93.88 79 GLY A O 1
ATOM 598 N N . TYR A 1 80 ? 11.918 2.499 4.008 1.00 93.06 80 TYR A N 1
ATOM 599 C CA . TYR A 1 80 ? 11.647 1.782 2.763 1.00 93.06 80 TYR A CA 1
ATOM 600 C C . TYR A 1 80 ? 11.843 0.276 2.949 1.00 93.06 80 TYR A C 1
ATOM 602 O O . TYR A 1 80 ? 12.894 -0.165 3.411 1.00 93.06 80 TYR A O 1
ATOM 610 N N . PHE A 1 81 ? 10.859 -0.503 2.510 1.00 93.31 81 PHE A N 1
ATOM 611 C CA . PHE A 1 81 ? 10.960 -1.949 2.360 1.00 93.31 81 PHE A CA 1
ATOM 612 C C . PHE A 1 81 ? 11.137 -2.294 0.880 1.00 93.31 81 PHE A C 1
ATOM 614 O O . PHE A 1 81 ? 10.356 -1.829 0.048 1.00 93.31 81 PHE A O 1
ATOM 621 N N . VAL A 1 82 ? 12.143 -3.111 0.556 1.00 91.81 82 VAL A N 1
ATOM 622 C CA . VAL A 1 82 ? 12.429 -3.575 -0.810 1.00 91.81 82 VAL A CA 1
ATOM 623 C C . VAL A 1 82 ? 11.921 -5.006 -0.974 1.00 91.81 82 VAL A C 1
ATOM 625 O O . VAL A 1 82 ? 12.240 -5.883 -0.177 1.00 91.81 82 VAL A O 1
ATOM 628 N N . VAL A 1 83 ? 11.132 -5.242 -2.016 1.00 88.62 83 VAL A N 1
ATOM 629 C CA . VAL A 1 83 ? 10.593 -6.548 -2.385 1.00 88.62 83 VAL A CA 1
ATOM 630 C C . VAL A 1 83 ? 11.714 -7.402 -2.977 1.00 88.62 83 VAL A C 1
ATOM 632 O O . VAL A 1 83 ? 12.228 -7.111 -4.060 1.00 88.62 83 VAL A O 1
ATOM 635 N N . GLU A 1 84 ? 12.101 -8.466 -2.272 1.00 74.44 84 GLU A N 1
ATOM 636 C CA . GLU A 1 84 ? 13.127 -9.399 -2.743 1.00 74.44 84 GLU A CA 1
ATOM 637 C C . GLU A 1 84 ? 12.727 -10.040 -4.085 1.00 74.44 84 GLU A C 1
ATOM 639 O O . GLU A 1 84 ? 11.584 -10.453 -4.290 1.00 74.44 84 GLU A O 1
ATOM 644 N N . GLY A 1 85 ? 13.678 -10.110 -5.023 1.00 58.41 85 GLY A N 1
ATOM 645 C CA . GLY A 1 85 ? 13.450 -10.629 -6.378 1.00 58.41 85 GLY A CA 1
ATOM 646 C C . GLY A 1 85 ? 13.123 -9.568 -7.433 1.00 58.41 85 GLY A C 1
ATOM 647 O O . GLY A 1 85 ? 12.923 -9.916 -8.597 1.00 58.41 85 GLY A O 1
ATOM 648 N N . ALA A 1 86 ? 13.123 -8.279 -7.080 1.00 51.81 86 ALA A N 1
ATOM 649 C CA . ALA A 1 86 ? 13.245 -7.223 -8.073 1.00 51.81 86 ALA A CA 1
ATOM 650 C C . ALA A 1 86 ? 14.618 -7.323 -8.743 1.00 51.81 86 ALA A C 1
ATOM 652 O O . ALA A 1 86 ? 15.637 -6.925 -8.182 1.00 51.81 86 ALA A O 1
ATOM 653 N N . VAL A 1 87 ? 14.652 -7.925 -9.929 1.00 42.94 87 VAL A N 1
ATOM 654 C CA . VAL A 1 87 ? 15.865 -8.000 -10.738 1.00 42.94 87 VAL A CA 1
ATOM 655 C C . VAL A 1 87 ? 16.394 -6.578 -10.890 1.00 42.94 87 VAL A C 1
ATOM 657 O O . VAL A 1 87 ? 15.690 -5.719 -11.425 1.00 42.94 87 VAL A O 1
ATOM 660 N N . GLU A 1 88 ? 17.613 -6.327 -10.405 1.00 42.12 88 GLU A N 1
ATOM 661 C CA . GLU A 1 8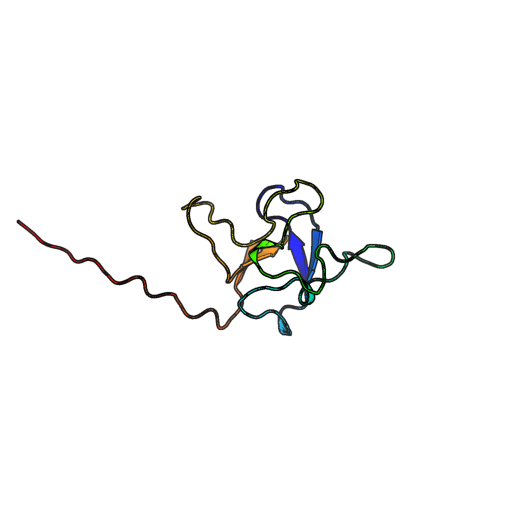8 ? 18.357 -5.113 -10.714 1.00 42.12 88 GLU A CA 1
ATOM 662 C C . GLU A 1 88 ? 18.273 -4.895 -12.222 1.00 42.12 88 GLU A C 1
ATOM 664 O O . GLU A 1 88 ? 18.880 -5.618 -13.019 1.00 42.12 88 GLU A O 1
ATOM 669 N N . GLY A 1 89 ? 17.494 -3.897 -12.630 1.00 40.03 89 GLY A N 1
ATOM 670 C CA . GLY A 1 89 ? 17.546 -3.383 -13.980 1.00 40.03 89 GLY A CA 1
ATOM 671 C C . GLY A 1 89 ? 18.930 -2.785 -14.176 1.00 40.03 89 GLY A C 1
ATOM 672 O O . GLY A 1 89 ? 19.117 -1.589 -13.965 1.00 40.03 89 GLY A O 1
ATOM 673 N N . LYS A 1 90 ? 19.904 -3.616 -14.569 1.00 41.44 90 LYS A N 1
ATOM 674 C CA . LYS A 1 90 ? 21.186 -3.200 -15.135 1.00 41.44 90 LYS A CA 1
ATOM 675 C C . LYS A 1 90 ? 20.886 -2.238 -16.284 1.00 41.44 90 LYS A C 1
ATOM 677 O O . LYS A 1 90 ? 20.730 -2.644 -17.433 1.00 41.44 90 LYS A O 1
ATOM 682 N N . ARG A 1 91 ? 20.842 -0.938 -16.001 1.00 43.38 91 ARG A N 1
ATOM 683 C CA . ARG A 1 91 ? 21.138 0.071 -17.011 1.00 43.38 91 ARG A CA 1
ATOM 684 C C . ARG A 1 91 ? 22.650 0.213 -17.049 1.00 43.38 91 ARG A C 1
ATOM 686 O O . ARG A 1 91 ? 23.264 0.831 -16.191 1.00 43.38 91 ARG A O 1
ATOM 693 N N . ALA A 1 92 ? 23.186 -0.503 -18.033 1.00 40.38 92 ALA A N 1
ATOM 694 C CA . ALA A 1 92 ? 24.527 -0.475 -18.583 1.00 40.38 92 ALA A CA 1
ATOM 695 C C . ALA A 1 92 ? 25.359 0.769 -18.236 1.00 40.38 92 ALA A C 1
ATOM 697 O O . ALA A 1 92 ? 24.952 1.907 -18.471 1.00 40.38 92 ALA A O 1
ATOM 698 N N . ALA A 1 93 ? 26.580 0.496 -17.781 1.00 44.03 93 ALA A N 1
ATOM 699 C CA . ALA A 1 93 ? 27.695 1.419 -17.813 1.00 44.03 93 ALA A CA 1
ATOM 700 C C . ALA A 1 93 ? 27.822 2.088 -19.195 1.00 44.03 93 ALA A C 1
ATOM 702 O O . ALA A 1 93 ? 27.917 1.419 -20.224 1.00 44.03 93 ALA A O 1
ATOM 703 N N . ARG A 1 94 ? 27.871 3.418 -19.202 1.00 41.50 94 ARG A N 1
ATOM 704 C CA . ARG A 1 94 ? 28.699 4.196 -20.128 1.00 41.50 94 ARG A CA 1
ATOM 705 C C . ARG A 1 94 ? 29.732 4.842 -19.204 1.00 41.50 94 ARG A C 1
ATOM 707 O O . ARG A 1 94 ? 29.370 5.721 -18.440 1.00 41.50 94 ARG A O 1
ATOM 714 N N . GLY A 1 95 ? 30.911 4.262 -19.022 1.00 39.44 95 GLY A N 1
ATOM 715 C CA . GLY A 1 95 ? 31.904 4.119 -20.073 1.00 39.44 95 GLY A CA 1
ATOM 716 C C . GLY A 1 95 ? 32.747 5.385 -20.041 1.00 39.44 95 GLY A C 1
ATOM 717 O O . GLY A 1 95 ? 32.454 6.327 -20.771 1.00 39.44 95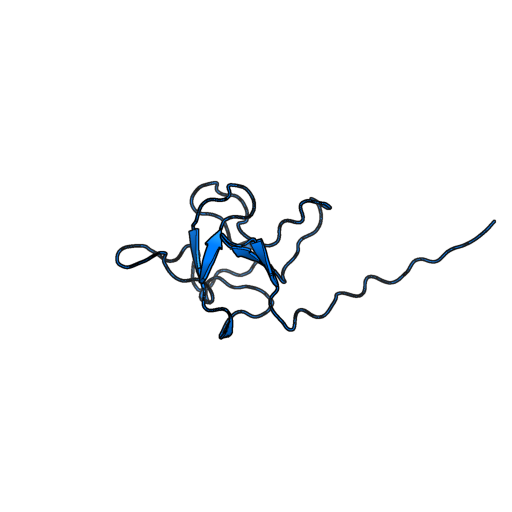 GLY A O 1
ATOM 718 N N . ASP A 1 96 ? 33.727 5.408 -19.140 1.00 44.31 96 ASP A N 1
ATOM 719 C CA . ASP A 1 96 ? 34.853 6.329 -19.166 1.00 44.31 96 ASP A CA 1
ATOM 720 C C . ASP A 1 96 ? 35.449 6.377 -20.578 1.00 44.31 96 ASP A C 1
ATOM 722 O O . ASP A 1 96 ? 35.861 5.353 -21.125 1.00 44.31 96 ASP A O 1
ATOM 726 N N . VAL A 1 97 ? 35.522 7.570 -21.161 1.00 48.59 97 VAL A N 1
ATOM 727 C CA . VAL A 1 97 ? 36.475 7.876 -22.226 1.00 48.59 97 VAL A CA 1
ATOM 728 C C . VAL A 1 97 ? 37.199 9.146 -21.805 1.00 48.59 97 VAL A C 1
ATOM 730 O O . VAL A 1 97 ? 36.640 10.239 -21.785 1.00 48.59 97 VAL A O 1
ATOM 733 N N . HIS A 1 98 ? 38.449 8.940 -21.395 1.00 40.84 98 HIS A N 1
ATOM 734 C CA . HIS A 1 98 ? 39.504 9.938 -21.461 1.00 40.84 98 HIS A CA 1
ATOM 735 C C . HIS A 1 98 ? 39.664 10.396 -22.915 1.00 40.84 98 HIS A C 1
ATOM 737 O O . HIS A 1 98 ? 39.792 9.559 -23.813 1.00 40.84 98 HIS A O 1
ATOM 743 N N . GLY A 1 99 ? 39.713 11.709 -23.112 1.00 45.00 99 GLY A N 1
ATOM 744 C CA . GLY A 1 99 ? 40.176 12.382 -24.320 1.00 45.00 99 GLY A CA 1
ATOM 745 C C . GLY A 1 99 ? 40.752 13.728 -23.929 1.00 45.00 99 GLY A C 1
ATOM 746 O O . GLY A 1 99 ? 40.033 14.454 -23.209 1.00 45.00 99 GLY A O 1
#

pLDDT: mean 84.93, std 18.07, range [39.44, 97.94]

Secondary structure (DSSP, 8-state):
-EEE-TTT--EEEEE-TTT--SSP-GGGEE-SSTTPPPSS-TT--GGG-B-TTTSSB-S-B-SS-TT-B-TTEEEETTEEEE-TT--------------

Foldseek 3Di:
DWFAQPPPRDGQFDFDLVPDDPQGAQLRTAHPDPPGGTQFDRHGTQVRCAGPPPRHRRAFQDPVDRPGGDSQWTADPVGIDGRPPPPPPPPDDDDDDDD

Solvent-accessible surface area (backbone atoms only — not comparable to full-atom values): 5984 Å² total; per-residue (Å²): 86,60,31,23,23,68,77,78,65,44,80,51,20,22,34,55,80,91,69,50,50,73,76,43,42,18,66,54,40,37,32,77,48,94,96,49,65,46,47,35,57,59,85,25,48,61,91,56,40,37,27,87,86,79,71,43,64,18,58,20,76,32,92,93,40,82,93,45,72,40,64,38,39,42,32,32,96,92,41,80,48,71,41,81,83,53,74,80,78,80,77,71,85,81,73,90,72,90,130

Mean predicted aligned error: 7.8 Å

Sequence (99 aa):
MIVRCELCFTDIGTCDPATLRTPLTGAMFGPLGAGYFPPFPEDAGWEGLVCPICGKRAVGHDPDRSETFRLDRILTPEGYFVVEGAVEGKRAARGDVHG

=== Feature glossary ===
Each block in this record encodes a different view of the same protein. In brief:

Predicted aligned error. PAE(i, j) answers: if I align the predicted and true structures on residue i, how far off (in Å) do I expect residue j to be? A block-diagonal PAE matrix with low values on the blocks and high values off-diagonal is the signature of a multi-domain protein with confidently predicted domains but uncertain inter-domain orientation.

Contact-map, Ramachandran, and PAE plots. Plot images: a contact map (which residues are close in 3D, as an N×N binary image), a Ramachandran scatter (backbone torsion angles, revealing secondary-structure composition at a glance), and — for AlphaFold structures — a PAE heatmap (pairwise prediction confidence).

Backbone torsions (φ/ψ). φ (phi) and ψ (psi) are the two rotatable backbone dihedrals per residue: φ is the C(i-1)–N–Cα–C torsion, ψ is the N–Cα–C–N(i+1) torsion, both in degrees on (−180°, 180°]. α-helical residues cluster near (−60°, −45°); β-strand residues near (−120°, +130°). A Ramachandran plot is simply a scatter of (φ, ψ) for every residue.

Foldseek 3Di. A 3Di character summarizes, for each residue, the relative orientation of the Cα frame of its nearest spatial neighbor. Because it encodes fold topology rather than chemistry, 3Di alignments detect remote structural similarity that sequence alignment misses.

Radius of gyration, Cα contacts, bounding box. Three whole-structure scalars: the radius of gyration (RMS distance of Cα from centroid, in Å), the count of Cα–Cα contacts (pairs closer than 8 Å and separated by more than four residues in sequence — i.e. tertiary, not local, contacts), and the bounding-box dimensions. Together they distinguish compact globular folds from extended fibres or disordered chains.

Sequence. Sequence gives the chain of amino acids in standard one-letter code (A=alanine, C=cysteine, …, Y=tyrosine), read N→C. It is the only feature that is directly encoded by the gene; all structural features are derived from the folded form of this sequence.

mmCIF coordinates. Atomic coordinates in PDBx/mmCIF format — the same representation the Protein Data Bank distributes. Each line of the _atom_site loop places one backbone atom in Cartesian space (units: ångströms, origin: arbitrary).

Secondary structure (3-state, P-SEA). Three-state secondary structure (P-SEA) collapses the eight DSSP classes into helix (a), strand (b), and coil (c). P-SEA assigns these from Cα geometry alone — distances and angles — without requiring backbone oxygens, so it works on any Cα trace.

InterPro / GO / CATH / organism. Functional annotations link the protein to curated databases. InterPro entries identify conserved domains and families by matching the sequence against member-database signatures (Pfam, PROSITE, CDD, …). Gene Ontology (GO) terms describe molecular function, biological process, and cellular component in a controlled vocabulary. CATH places the structure in a hierarchical fold classification (Class/Architecture/Topology/Homologous-superfamily). The organism is the source species.

B-factor. B-factor (Debye–Waller factor) reflects atomic displacement in the crystal lattice. It is an experimental observable (units Å²), not a prediction; low values mean the atom is pinned down, high values mean it moves or is heterogeneous across the crystal.

Rendered structure images. Structure images are PyMOL renders from six orthogonal camera directions. Cartoon 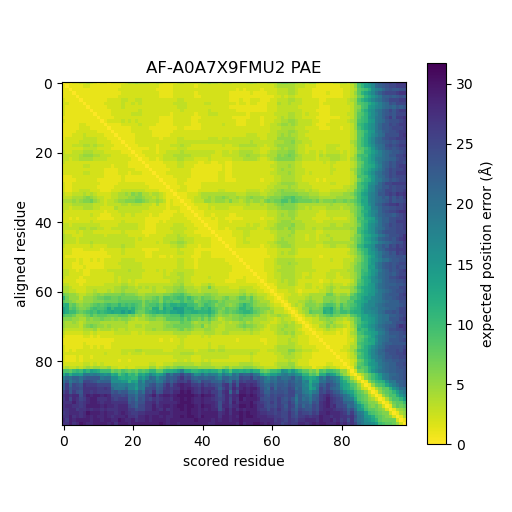representation draws helices as coils and strands as arrows; sticks shows the backbone as bonds; surface shows the solvent-excluded envelope. Rainbow coloring maps sequence position to hue (blue→red, N→C); chain coloring assigns a distinct color per polypeptide.

Solvent-accessible surface area. Solvent-accessible surface area (SASA) is the area in Å² traced out by the centre of a 1.4 Å probe sphere (a water molecule) rolled over the protein's van der Waals surface (Shrake–Rupley / Lee–Richards construction). Buried residues have near-zero SASA; fully exposed residues can exceed 200 Å². The total SASA scales roughly with the number of surface residues.

Secondary structure (8-state, DSSP). The SS8 string is DSSP's per-residue secondary-structure call. α-helix (H) means an i→i+4 H-bond ladder; β-strand (E) means the residue participates in a β-sheet; 3₁₀ (G) and π (I) are tighter and wider helices; T/S are turns/bends; '-' is loop.

pLDDT. For AlphaFold models, the B-factor field carries pLDDT — the model's own estimate of local accuracy on a 0–100 scale. Regions with pLDDT<50 should be treated as essentially unmodeled; they often correspond to intrinsically disordered segments.

Nearest PDB structures. Nearest PDB neighbors are the top structural matches found by Foldseek when searching this structure against the entire Protein Data Bank. Each hit reports a TM-score (0 to 1; >0.5 almost always implies the same fold) and an E-value. These are *structural* homologs — they may share no detectable sequence similarity.